Protein AF-A0A2T2TXK8-F1 (afdb_monomer)

Radius of gyration: 14.18 Å; Cα contacts (8 Å, |Δi|>4): 165; chains: 1; bounding box: 40×30×41 Å

Solvent-accessible surface area (backbone atoms only — not comparable to full-atom values): 5708 Å² total; per-residue (Å²): 132,82,80,75,72,73,76,70,71,47,48,62,65,60,55,46,44,70,73,54,42,97,24,61,72,48,47,31,39,24,46,44,39,46,76,80,53,42,79,46,101,43,43,25,38,39,37,29,29,39,63,93,73,39,70,64,71,62,49,44,57,49,47,57,55,45,42,37,75,56,49,69,69,48,74,45,63,46,73,42,35,64,82,48,54,82,67,41,58,68,48,84,90,59,48,44,79,114

Mean predicted aligned error: 8.33 Å

pLDDT: mean 76.16, std 10.95, range [40.97, 87.44]

Structure (mmCIF, N/CA/C/O backbone):
data_AF-A0A2T2TXK8-F1
#
_entry.id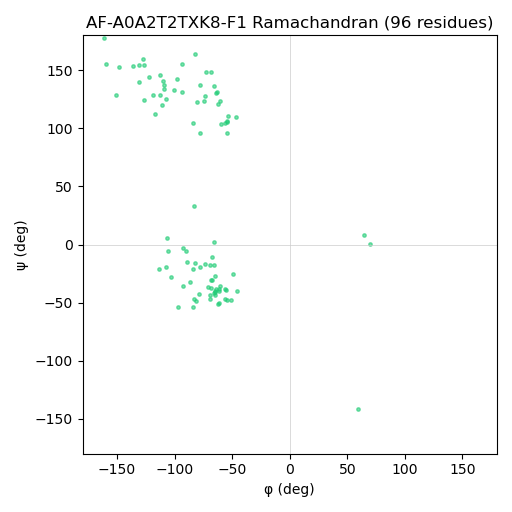   AF-A0A2T2TXK8-F1
#
loop_
_atom_site.group_PDB
_atom_site.id
_atom_site.type_symbol
_atom_site.label_atom_id
_atom_site.label_alt_id
_atom_site.label_comp_id
_atom_site.label_asym_id
_atom_site.label_entity_id
_atom_site.label_seq_id
_atom_site.pdbx_PDB_ins_code
_atom_site.Cartn_x
_atom_site.Cartn_y
_atom_site.Cartn_z
_atom_site.occupancy
_atom_site.B_iso_or_equiv
_atom_site.auth_seq_id
_atom_site.auth_comp_id
_atom_site.auth_asym_id
_atom_site.auth_atom_id
_atom_site.pdbx_PDB_model_num
ATOM 1 N N . MET A 1 1 ? -29.706 4.633 27.599 1.00 40.97 1 MET A N 1
ATOM 2 C CA . MET A 1 1 ? -28.764 3.685 26.966 1.00 40.97 1 MET A CA 1
ATOM 3 C C . MET A 1 1 ? -27.862 4.500 26.052 1.00 40.97 1 MET A C 1
ATOM 5 O O . MET A 1 1 ? -28.417 5.191 25.204 1.00 40.97 1 MET A O 1
ATOM 9 N N . PRO A 1 2 ? -26.536 4.552 26.262 1.00 43.84 2 PRO A N 1
ATOM 10 C CA . PRO A 1 2 ? -25.667 5.278 25.351 1.00 43.84 2 PRO A CA 1
ATOM 11 C C . PRO A 1 2 ? -25.547 4.452 24.072 1.00 43.84 2 PRO A C 1
ATOM 13 O O . PRO A 1 2 ? -25.272 3.256 24.122 1.00 43.84 2 PRO A O 1
ATOM 16 N N . VAL A 1 3 ? -25.808 5.083 22.933 1.00 45.69 3 VAL A N 1
ATOM 17 C CA . VAL A 1 3 ? -25.469 4.533 21.625 1.00 45.69 3 VAL A CA 1
ATOM 18 C C . VAL A 1 3 ? -23.961 4.323 21.605 1.00 45.69 3 VAL A C 1
ATOM 20 O O . VAL A 1 3 ? -23.188 5.278 21.532 1.00 45.69 3 VAL A O 1
ATOM 23 N N . THR A 1 4 ? -23.531 3.073 21.748 1.00 45.47 4 THR A N 1
ATOM 24 C CA . THR A 1 4 ? -22.167 2.664 21.447 1.00 45.47 4 THR A CA 1
ATOM 25 C C . THR A 1 4 ? -21.956 3.080 20.003 1.00 45.47 4 THR A C 1
ATOM 27 O O . THR A 1 4 ? -2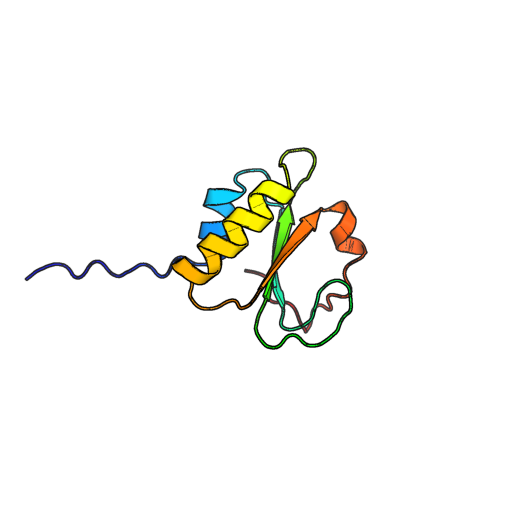2.541 2.492 19.095 1.00 45.47 4 THR A O 1
ATOM 30 N N . LYS A 1 5 ? -21.212 4.171 19.788 1.00 46.53 5 LYS A N 1
ATOM 31 C CA . LYS A 1 5 ? -20.717 4.517 18.463 1.00 46.53 5 LYS A CA 1
ATOM 32 C C . LYS A 1 5 ? -19.975 3.26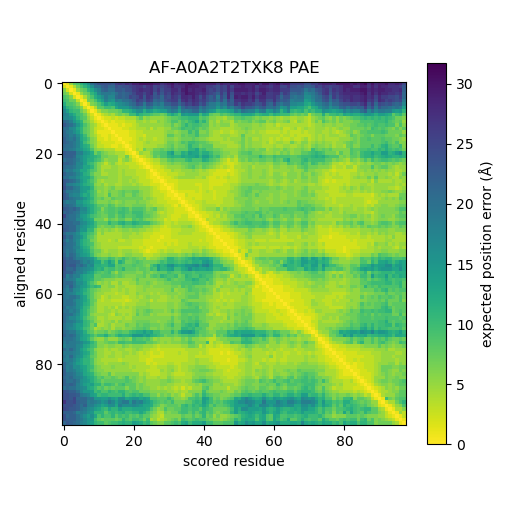7 18.023 1.00 46.53 5 LYS A C 1
ATOM 34 O O . LYS A 1 5 ? -18.931 2.967 18.597 1.00 46.53 5 LYS A O 1
ATOM 39 N N . GLN A 1 6 ? -20.556 2.495 17.103 1.00 46.22 6 GLN A N 1
ATOM 40 C CA . GLN A 1 6 ? -19.790 1.537 16.327 1.00 46.22 6 GLN A CA 1
ATOM 41 C C . GLN A 1 6 ? -18.571 2.332 15.879 1.00 46.22 6 GLN A C 1
ATOM 43 O O . GLN A 1 6 ? -18.715 3.302 15.132 1.00 46.22 6 GLN A O 1
ATOM 48 N N . GLN A 1 7 ? -17.399 2.008 16.429 1.00 51.59 7 GLN A N 1
ATOM 49 C CA . GLN A 1 7 ? -16.149 2.328 15.771 1.00 51.59 7 GLN A CA 1
ATOM 50 C C . GLN A 1 7 ? -16.326 1.689 14.403 1.00 51.59 7 GLN A C 1
ATOM 52 O O . GLN A 1 7 ? -16.218 0.473 14.268 1.00 51.59 7 GLN A O 1
ATOM 57 N N . ARG A 1 8 ? -16.758 2.484 13.418 1.00 54.75 8 ARG A N 1
ATOM 58 C CA . ARG A 1 8 ? -16.640 2.104 12.022 1.00 54.75 8 ARG A CA 1
ATOM 59 C C . ARG A 1 8 ? -15.158 1.813 11.892 1.00 54.75 8 ARG A C 1
ATOM 61 O O . ARG A 1 8 ? -14.366 2.743 12.021 1.00 54.75 8 ARG A O 1
ATOM 68 N N . GLN A 1 9 ? -14.792 0.536 11.802 1.00 58.66 9 GLN A N 1
ATOM 69 C CA . GLN A 1 9 ? -13.438 0.174 11.422 1.00 58.66 9 GLN A CA 1
ATOM 70 C C . GLN A 1 9 ? -13.210 0.910 10.111 1.00 58.66 9 GLN A C 1
ATOM 72 O O . GLN A 1 9 ? -13.923 0.662 9.138 1.00 58.66 9 GLN A O 1
ATOM 77 N N . ALA A 1 10 ? -12.333 1.912 10.143 1.00 64.12 10 ALA A N 1
ATOM 78 C CA . ALA A 1 10 ? -11.950 2.594 8.929 1.00 64.12 10 ALA A CA 1
ATOM 79 C C . ALA A 1 10 ? -11.334 1.516 8.047 1.00 64.12 10 ALA A C 1
ATOM 81 O O . ALA A 1 10 ? -10.439 0.792 8.491 1.00 64.12 10 ALA A O 1
ATOM 82 N N . THR A 1 11 ? -11.877 1.340 6.850 1.00 73.50 11 THR A N 1
ATOM 83 C CA . THR A 1 11 ? -11.232 0.479 5.875 1.00 73.50 11 THR A CA 1
ATOM 84 C C . THR A 1 11 ? -9.995 1.212 5.364 1.00 73.50 11 THR A C 1
ATOM 86 O O . THR A 1 11 ? -9.986 2.445 5.306 1.00 73.50 11 THR A O 1
ATOM 89 N N . PRO A 1 12 ? -8.935 0.484 5.000 1.00 74.31 12 PRO A N 1
ATOM 90 C CA . PRO A 1 12 ? -7.696 1.091 4.518 1.00 74.31 12 PRO A CA 1
ATOM 91 C C . PRO A 1 12 ? -7.947 2.005 3.330 1.00 74.31 12 PRO A C 1
ATOM 93 O O . PRO A 1 12 ? -7.395 3.094 3.293 1.00 74.31 12 PRO A O 1
ATOM 96 N N . ILE A 1 13 ? -8.847 1.598 2.429 1.00 79.31 13 ILE A N 1
ATOM 97 C CA . ILE A 1 13 ? -9.249 2.398 1.273 1.00 79.31 13 ILE A CA 1
ATOM 98 C C . ILE A 1 13 ? -9.776 3.772 1.674 1.00 79.31 13 ILE A C 1
ATOM 100 O O . ILE A 1 13 ? -9.268 4.762 1.175 1.00 79.31 13 ILE A O 1
ATOM 104 N N . SER A 1 14 ? -10.666 3.864 2.665 1.00 78.38 14 SER A N 1
ATOM 105 C CA . SER A 1 14 ? -11.189 5.163 3.095 1.00 78.38 14 SER A CA 1
ATOM 106 C C . SER A 1 14 ? -10.136 6.041 3.764 1.00 78.38 14 SER A C 1
ATOM 108 O O . SER A 1 14 ? -10.228 7.257 3.673 1.00 78.38 14 SER A O 1
ATOM 110 N N . VAL A 1 15 ? -9.139 5.455 4.438 1.00 79.12 15 VAL A N 1
ATOM 111 C CA . VAL A 1 15 ? -8.006 6.227 4.977 1.00 79.12 15 VAL A CA 1
ATOM 112 C C . VAL A 1 15 ? -7.133 6.736 3.836 1.00 79.12 15 VAL A C 1
ATOM 114 O O . VAL A 1 15 ? -6.739 7.892 3.835 1.00 79.12 15 VAL A O 1
ATOM 117 N N . VAL A 1 16 ? -6.861 5.899 2.839 1.00 79.25 16 VAL A N 1
ATOM 118 C CA . VAL A 1 16 ? -6.074 6.306 1.675 1.00 79.25 16 VAL A CA 1
ATOM 119 C C . VAL A 1 16 ? -6.802 7.377 0.862 1.00 79.25 16 VAL A C 1
ATOM 121 O O . VAL A 1 16 ? -6.182 8.362 0.494 1.00 79.25 16 VAL A O 1
ATOM 124 N N . GLU A 1 17 ? -8.103 7.252 0.623 1.00 81.50 17 GLU A N 1
ATOM 125 C CA . GLU A 1 17 ? -8.892 8.281 -0.065 1.00 81.50 17 GLU A CA 1
ATOM 126 C C . GLU A 1 17 ? -8.906 9.615 0.699 1.00 81.50 17 GLU A C 1
ATOM 128 O O . GLU A 1 17 ? -8.780 10.668 0.084 1.00 81.50 17 GLU A O 1
ATOM 133 N N . ASP A 1 18 ? -9.016 9.585 2.032 1.00 81.25 18 ASP A N 1
ATOM 134 C CA . ASP A 1 18 ? -9.007 10.784 2.889 1.00 81.25 18 ASP A CA 1
ATOM 135 C C . ASP A 1 18 ? -7.664 11.528 2.817 1.00 81.25 18 ASP A C 1
ATOM 137 O O . ASP A 1 18 ? -7.635 12.757 2.776 1.00 81.25 18 ASP A O 1
ATOM 141 N N . VAL A 1 19 ? -6.553 10.785 2.756 1.00 80.62 19 VAL A N 1
ATOM 142 C CA . VAL A 1 19 ? -5.209 11.371 2.710 1.00 80.62 19 VAL A CA 1
ATOM 143 C C . VAL A 1 19 ? -4.829 11.753 1.272 1.00 80.62 19 VAL A C 1
ATOM 145 O O . VAL A 1 19 ? -4.474 12.898 1.021 1.00 80.62 19 VAL A O 1
ATOM 148 N N . VAL A 1 20 ? -4.911 10.828 0.310 1.00 75.50 20 VAL A N 1
ATOM 149 C CA . VAL A 1 20 ? -4.406 11.000 -1.068 1.00 75.50 20 VAL A CA 1
ATOM 150 C C . VAL A 1 20 ? -5.403 11.726 -1.989 1.00 75.50 20 VAL A C 1
ATOM 152 O O . VAL A 1 20 ? -5.005 12.309 -3.001 1.00 75.50 20 VAL A O 1
ATOM 155 N N . GLY A 1 21 ? -6.693 11.734 -1.642 1.00 76.56 21 GLY A N 1
ATOM 156 C CA . GLY A 1 21 ? -7.744 12.429 -2.387 1.00 76.56 21 GLY A CA 1
ATOM 157 C C . GLY A 1 21 ? -7.882 11.965 -3.841 1.00 76.56 21 GLY A C 1
ATOM 158 O O . GLY A 1 21 ? -7.717 10.788 -4.160 1.00 76.56 21 GLY A O 1
ATOM 159 N N . ASP A 1 22 ? -8.143 12.917 -4.745 1.00 77.00 22 ASP A N 1
ATOM 160 C CA . ASP A 1 22 ? -8.316 12.702 -6.195 1.00 77.00 22 ASP A CA 1
ATOM 161 C C . ASP A 1 22 ? -7.049 12.215 -6.939 1.00 77.00 22 ASP A C 1
ATOM 163 O O . ASP A 1 22 ? -7.060 12.095 -8.169 1.00 77.00 22 ASP A O 1
ATOM 167 N N . GLY A 1 23 ? -5.939 11.995 -6.226 1.00 77.12 23 GLY A N 1
ATOM 168 C CA . GLY A 1 23 ? -4.700 11.420 -6.758 1.00 77.12 23 GLY A CA 1
ATOM 169 C C . GLY A 1 23 ? -4.601 9.902 -6.604 1.00 77.12 23 GLY A C 1
ATOM 170 O O . GLY A 1 23 ? -3.614 9.313 -7.041 1.00 77.12 23 GLY A O 1
ATOM 171 N N . LEU A 1 24 ? -5.582 9.254 -5.969 1.00 82.62 24 LEU A N 1
ATOM 172 C CA . LEU A 1 24 ? -5.598 7.806 -5.805 1.00 82.62 24 LEU A CA 1
ATOM 173 C C . LEU A 1 24 ? -5.963 7.098 -7.117 1.00 82.62 24 LEU A C 1
ATOM 175 O O . LEU A 1 24 ? -7.043 7.311 -7.662 1.00 82.62 24 LEU A O 1
ATOM 179 N N . VAL A 1 25 ? -5.091 6.199 -7.578 1.00 83.88 25 VAL A N 1
ATOM 180 C CA . VAL A 1 25 ? -5.335 5.375 -8.770 1.00 83.88 25 VAL A CA 1
ATOM 181 C C . VAL A 1 25 ? -5.865 4.005 -8.369 1.00 83.88 25 VAL A C 1
ATOM 183 O O . VAL A 1 25 ? -6.901 3.567 -8.867 1.00 83.88 25 VAL A O 1
ATOM 186 N N . THR A 1 26 ? -5.163 3.290 -7.484 1.00 84.12 26 THR A N 1
ATOM 187 C CA . THR A 1 26 ? -5.573 1.941 -7.052 1.00 84.12 26 THR A CA 1
ATOM 188 C C . TH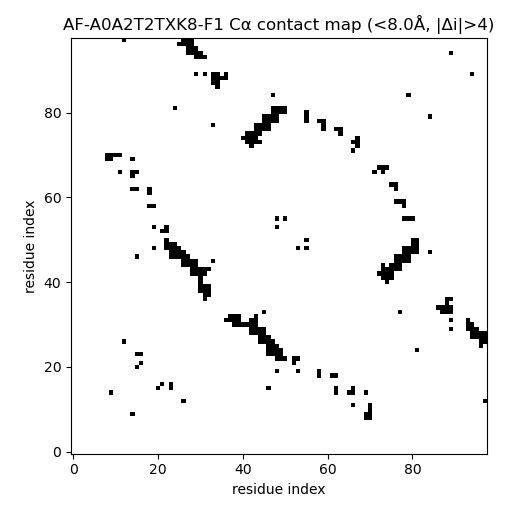R A 1 26 ? -4.935 1.547 -5.721 1.00 84.12 26 THR A C 1
ATOM 190 O O . THR A 1 26 ? -3.863 2.038 -5.375 1.00 84.12 26 THR A O 1
ATOM 193 N N . ILE A 1 27 ? -5.566 0.636 -4.978 1.00 83.44 27 ILE A N 1
ATOM 194 C CA . ILE A 1 27 ? -5.038 0.072 -3.731 1.00 83.44 27 ILE A CA 1
ATOM 195 C C . ILE A 1 27 ? -5.141 -1.446 -3.770 1.00 83.44 27 ILE A C 1
ATOM 197 O O . ILE A 1 27 ? -6.158 -2.005 -4.172 1.00 83.44 27 ILE A O 1
ATOM 201 N N . TYR A 1 28 ? -4.108 -2.110 -3.267 1.00 83.62 28 TYR A N 1
ATOM 202 C CA . TYR A 1 28 ? -4.062 -3.557 -3.136 1.00 83.62 28 TYR A CA 1
ATOM 203 C C . TYR A 1 28 ? -3.502 -3.952 -1.775 1.00 83.62 28 TYR A C 1
ATOM 205 O O . TYR A 1 28 ? -2.683 -3.247 -1.186 1.00 83.62 28 TYR A O 1
ATOM 213 N N . VAL A 1 29 ? -3.884 -5.128 -1.295 1.00 84.06 29 VAL A N 1
ATOM 214 C CA . VAL A 1 29 ? -3.209 -5.803 -0.181 1.00 84.06 29 VAL A CA 1
ATOM 215 C C . VAL A 1 29 ? -2.301 -6.882 -0.736 1.00 84.06 29 VAL A C 1
ATOM 217 O O . VAL A 1 29 ? -2.746 -7.688 -1.545 1.00 84.06 29 VAL A O 1
ATOM 220 N N . THR A 1 30 ? -1.062 -6.941 -0.259 1.00 85.56 30 THR A N 1
ATOM 221 C CA . THR A 1 30 ? -0.093 -7.991 -0.592 1.00 85.56 30 THR A CA 1
ATOM 222 C C . THR A 1 30 ? 0.546 -8.555 0.673 1.00 85.56 30 THR A C 1
ATOM 224 O O . THR A 1 30 ? 0.654 -7.877 1.688 1.00 85.56 30 THR A O 1
ATOM 22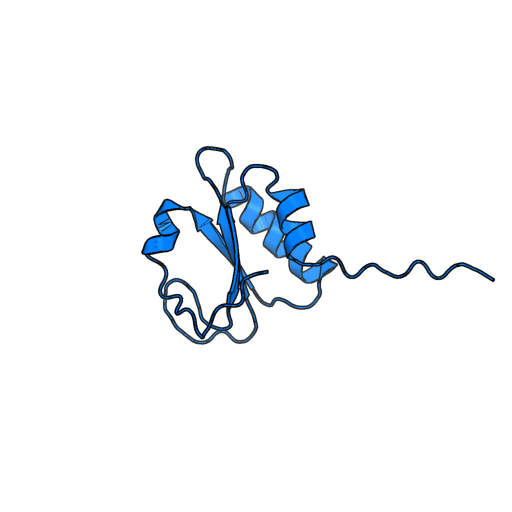7 N N . THR A 1 31 ? 1.019 -9.797 0.624 1.00 84.38 31 THR A N 1
ATOM 228 C CA . THR A 1 31 ? 1.906 -10.378 1.659 1.00 84.38 31 THR A CA 1
ATOM 229 C C . THR A 1 31 ? 3.352 -10.513 1.174 1.00 84.38 31 THR A C 1
ATOM 231 O O . THR A 1 31 ? 4.211 -11.073 1.859 1.00 84.38 31 THR A O 1
ATOM 234 N N . ARG A 1 32 ? 3.632 -10.001 -0.029 1.00 85.12 32 ARG A N 1
ATOM 235 C CA . ARG A 1 32 ? 4.952 -9.975 -0.656 1.00 85.12 32 ARG A CA 1
ATOM 236 C C . ARG A 1 3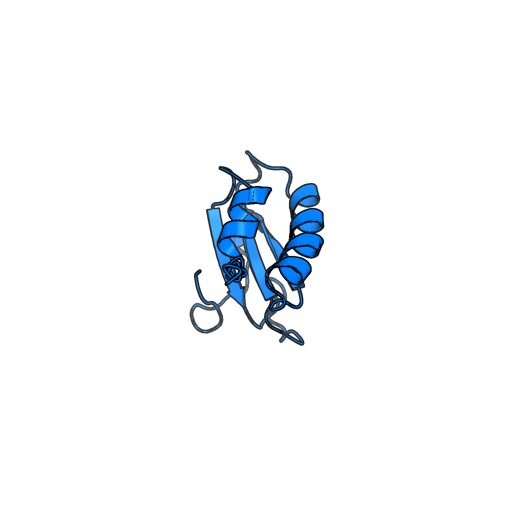2 ? 5.361 -8.553 -0.979 1.00 85.12 32 ARG A C 1
ATOM 238 O O . ARG A 1 32 ? 4.549 -7.746 -1.422 1.00 85.12 32 ARG A O 1
ATOM 245 N N . HIS A 1 33 ? 6.645 -8.280 -0.830 1.00 85.00 33 HIS A N 1
ATOM 246 C CA . HIS A 1 33 ? 7.233 -7.001 -1.145 1.00 85.00 33 HIS A CA 1
ATOM 247 C C . HIS A 1 33 ? 7.057 -6.707 -2.648 1.00 85.00 33 HIS A C 1
ATOM 249 O O . HIS A 1 33 ? 7.583 -7.452 -3.476 1.00 85.00 33 HIS A O 1
ATOM 255 N N . PRO A 1 34 ? 6.391 -5.606 -3.025 1.00 82.69 34 PRO A N 1
ATOM 256 C CA . PRO A 1 34 ? 6.037 -5.305 -4.416 1.00 82.69 34 PRO A CA 1
ATOM 257 C C . PRO A 1 34 ? 7.241 -5.178 -5.365 1.00 82.69 34 PRO A C 1
ATOM 259 O O . PRO A 1 34 ? 7.169 -5.643 -6.494 1.00 82.69 34 PRO A O 1
ATOM 262 N N . LEU A 1 35 ? 8.377 -4.628 -4.917 1.00 82.44 35 LEU A N 1
ATOM 263 C CA . LEU A 1 35 ? 9.604 -4.582 -5.737 1.00 82.44 35 LEU A CA 1
ATOM 264 C C . LEU A 1 35 ? 10.433 -5.875 -5.729 1.00 82.44 35 LEU A C 1
ATOM 266 O O . LEU A 1 35 ? 10.856 -6.338 -6.779 1.00 82.44 35 LEU A O 1
ATOM 270 N N . SER A 1 36 ? 10.718 -6.438 -4.552 1.00 83.62 36 SER A N 1
ATOM 271 C CA . SER A 1 36 ? 11.654 -7.567 -4.436 1.00 83.62 36 SER A CA 1
ATOM 272 C C . SER A 1 36 ? 10.995 -8.943 -4.576 1.00 83.62 36 SER A C 1
ATOM 274 O O . SER A 1 36 ? 11.698 -9.936 -4.739 1.00 83.62 36 SER A O 1
ATOM 276 N N . GLY A 1 37 ? 9.665 -9.032 -4.479 1.00 81.94 37 GLY A N 1
ATOM 277 C CA . GLY A 1 37 ? 8.907 -10.288 -4.482 1.00 81.94 37 GLY A CA 1
ATOM 278 C C . GLY A 1 37 ? 9.082 -11.146 -3.219 1.00 81.94 37 GLY A C 1
ATOM 279 O O . GLY A 1 37 ? 8.497 -12.230 -3.127 1.00 81.94 37 GLY A O 1
ATOM 280 N N . ASN A 1 38 ? 9.875 -10.677 -2.251 1.00 84.88 38 ASN A N 1
ATOM 281 C CA . ASN A 1 38 ? 10.141 -11.372 -0.994 1.00 84.88 38 ASN A CA 1
ATOM 282 C C . ASN A 1 38 ? 8.893 -11.419 -0.113 1.00 84.88 38 ASN A C 1
ATOM 284 O O . ASN A 1 38 ? 8.090 -10.494 -0.128 1.00 84.88 38 ASN A O 1
ATOM 288 N N . HIS A 1 39 ? 8.741 -12.471 0.690 1.00 83.19 39 HIS A N 1
ATOM 289 C CA . HIS A 1 39 ? 7.681 -12.504 1.696 1.00 83.19 39 HIS A CA 1
ATOM 290 C C . HIS A 1 39 ? 7.920 -11.445 2.772 1.00 83.19 39 HIS A C 1
ATOM 292 O O . HIS A 1 39 ? 9.047 -11.267 3.232 1.00 83.19 39 HIS A O 1
ATOM 298 N N . LEU A 1 40 ? 6.846 -10.757 3.147 1.00 83.38 40 LEU A N 1
ATOM 299 C CA . LEU A 1 40 ? 6.822 -9.816 4.257 1.00 83.38 40 LEU A CA 1
ATOM 300 C C . LEU A 1 40 ? 6.361 -10.535 5.528 1.00 83.38 40 LEU A C 1
ATOM 302 O O . LEU A 1 40 ? 5.626 -11.522 5.457 1.00 83.38 40 LEU A O 1
ATOM 306 N N . ASP A 1 41 ? 6.749 -10.009 6.688 1.00 81.69 41 ASP A N 1
ATOM 307 C CA . ASP A 1 41 ? 6.330 -10.530 7.998 1.00 81.69 41 ASP A CA 1
ATOM 308 C C . ASP A 1 41 ? 4.825 -10.340 8.277 1.00 81.69 41 ASP A C 1
ATOM 310 O O . ASP A 1 41 ? 4.277 -10.914 9.219 1.00 81.69 41 ASP A O 1
ATOM 314 N N . GLY A 1 42 ? 4.126 -9.562 7.447 1.00 81.50 42 GLY A N 1
ATOM 315 C CA . GLY A 1 42 ? 2.692 -9.340 7.552 1.00 81.50 42 GLY A CA 1
ATOM 316 C C . GLY A 1 42 ? 2.071 -8.795 6.265 1.00 81.50 42 GLY A C 1
ATOM 317 O O . GLY A 1 42 ? 2.774 -8.559 5.279 1.00 81.50 42 GLY A O 1
ATOM 318 N N . PRO A 1 43 ? 0.742 -8.597 6.255 1.00 82.44 43 PRO A N 1
ATOM 319 C CA . PRO A 1 43 ? 0.064 -7.954 5.142 1.00 82.44 43 PRO A CA 1
ATOM 320 C C . PRO A 1 43 ? 0.539 -6.505 5.021 1.00 82.44 43 PRO A C 1
ATOM 322 O O . PRO A 1 43 ? 0.548 -5.742 5.992 1.00 82.44 43 PRO A O 1
ATOM 325 N N . ALA A 1 44 ? 0.912 -6.132 3.809 1.00 85.69 44 ALA A N 1
ATOM 326 C CA . ALA A 1 44 ? 1.262 -4.782 3.437 1.00 85.69 44 ALA A CA 1
ATOM 327 C C . ALA A 1 44 ? 0.236 -4.214 2.469 1.00 85.69 44 ALA A C 1
ATOM 329 O O . ALA A 1 44 ? -0.345 -4.923 1.643 1.00 85.69 44 ALA A O 1
ATOM 330 N N . LEU A 1 45 ? 0.015 -2.915 2.590 1.00 85.75 45 LEU A N 1
ATOM 331 C CA . LEU A 1 45 ? -0.838 -2.181 1.680 1.00 85.75 45 LEU A CA 1
ATOM 332 C C . LEU A 1 45 ? 0.023 -1.589 0.571 1.00 85.75 45 LEU A C 1
ATOM 334 O O . LEU A 1 45 ? 1.039 -0.962 0.849 1.00 85.75 45 LEU A O 1
ATOM 338 N N . VAL A 1 46 ? -0.385 -1.772 -0.675 1.00 86.94 46 VAL A N 1
ATOM 339 C CA . VAL A 1 46 ? 0.233 -1.139 -1.835 1.00 86.94 46 VAL A CA 1
ATOM 340 C C . VAL A 1 46 ? -0.747 -0.127 -2.386 1.00 86.94 46 VAL A C 1
ATOM 342 O O . VAL A 1 46 ? -1.856 -0.480 -2.770 1.00 86.94 46 VAL A O 1
ATOM 345 N N . VAL A 1 47 ? -0.336 1.129 -2.423 1.00 87.31 47 VAL A N 1
ATOM 346 C CA . VAL A 1 47 ? -1.130 2.245 -2.922 1.00 87.31 47 VAL A CA 1
ATOM 347 C C . VAL A 1 47 ? -0.472 2.759 -4.190 1.00 87.31 47 VAL A C 1
ATOM 349 O O . VAL A 1 47 ? 0.725 3.026 -4.203 1.00 87.31 47 VAL A O 1
ATOM 352 N N . ILE A 1 48 ? -1.248 2.896 -5.255 1.00 87.44 48 ILE A N 1
ATOM 353 C CA . ILE A 1 48 ? -0.814 3.495 -6.510 1.00 87.44 48 ILE A CA 1
ATOM 354 C C . ILE A 1 48 ? -1.471 4.858 -6.642 1.00 87.44 48 ILE A C 1
ATOM 356 O O . ILE A 1 48 ? -2.694 4.980 -6.537 1.00 87.44 48 ILE A O 1
ATOM 360 N N . VAL A 1 49 ? -0.642 5.875 -6.845 1.00 86.94 49 VAL A N 1
ATOM 361 C CA . VAL A 1 49 ? -1.044 7.280 -6.905 1.00 86.94 49 VAL A CA 1
ATOM 362 C C . VAL A 1 49 ? -0.553 7.930 -8.192 1.00 86.94 49 VAL A C 1
ATOM 364 O O . VAL A 1 49 ? 0.445 7.513 -8.780 1.00 86.94 49 VAL A O 1
ATOM 367 N N . ASP A 1 50 ? -1.246 8.975 -8.618 1.00 83.75 50 ASP A N 1
ATOM 368 C CA . ASP A 1 50 ? -0.834 9.817 -9.735 1.00 83.75 50 ASP A CA 1
ATOM 369 C C . ASP A 1 50 ? 0.153 10.887 -9.230 1.00 83.75 50 ASP A C 1
ATOM 371 O O . ASP A 1 50 ? -0.229 11.872 -8.593 1.00 83.75 50 ASP A O 1
ATOM 375 N N . GLU A 1 51 ? 1.445 10.704 -9.513 1.00 74.31 51 GLU A N 1
ATOM 376 C CA . GLU A 1 51 ? 2.509 11.632 -9.096 1.00 74.31 51 GLU A CA 1
ATOM 377 C C . GLU A 1 51 ? 2.411 13.017 -9.752 1.00 74.31 51 GLU A C 1
ATOM 379 O O . GLU A 1 51 ? 2.986 13.981 -9.244 1.00 74.31 51 GLU A O 1
ATOM 384 N N . HIS A 1 52 ? 1.664 13.165 -10.851 1.00 73.00 52 HIS A N 1
ATOM 385 C CA . HIS A 1 52 ? 1.416 14.473 -11.455 1.00 73.00 52 HIS A CA 1
ATOM 386 C C . HIS A 1 52 ? 0.429 15.312 -10.642 1.00 73.00 52 HIS A C 1
ATOM 388 O O . HIS A 1 52 ? 0.358 16.530 -10.832 1.00 73.00 52 HIS A O 1
ATOM 394 N N . ARG A 1 53 ? -0.327 14.686 -9.736 1.00 66.50 53 ARG A N 1
ATOM 395 C CA . ARG A 1 53 ? -1.327 15.345 -8.888 1.00 66.50 53 ARG A CA 1
ATOM 396 C C . ARG A 1 53 ? -0.901 15.468 -7.425 1.00 66.50 53 ARG A C 1
ATOM 398 O O . ARG A 1 53 ? -1.447 16.312 -6.718 1.00 66.50 53 ARG A O 1
ATOM 405 N N . THR A 1 54 ? 0.076 14.671 -6.987 1.00 69.12 54 THR A N 1
ATOM 406 C CA . THR A 1 54 ? 0.209 14.283 -5.576 1.00 69.12 54 THR A CA 1
ATOM 407 C C . THR A 1 54 ? 1.681 14.019 -5.198 1.00 69.12 54 THR A C 1
ATOM 409 O O . THR A 1 54 ? 2.375 13.244 -5.850 1.00 69.12 54 THR A O 1
ATOM 412 N N . ASP A 1 55 ? 2.179 14.634 -4.110 1.00 78.31 55 ASP A N 1
ATOM 413 C CA . ASP A 1 55 ? 3.540 14.407 -3.579 1.00 78.31 55 ASP A CA 1
ATOM 414 C C . ASP A 1 55 ? 3.657 13.094 -2.785 1.00 78.31 55 ASP A C 1
ATOM 416 O O . ASP A 1 55 ? 3.376 13.033 -1.585 1.00 78.31 55 ASP A O 1
ATOM 420 N N . ARG A 1 56 ? 4.117 12.029 -3.451 1.00 75.19 56 ARG A N 1
ATOM 421 C CA . ARG A 1 56 ? 4.239 10.664 -2.902 1.00 75.19 56 ARG A CA 1
ATOM 422 C C . ARG A 1 56 ? 4.863 10.597 -1.505 1.00 75.19 56 ARG A C 1
ATOM 424 O O . ARG A 1 56 ? 4.425 9.801 -0.676 1.00 75.19 56 ARG A O 1
ATOM 431 N N . ARG A 1 57 ? 5.894 11.397 -1.221 1.00 76.44 57 ARG A N 1
ATOM 432 C CA . ARG A 1 57 ? 6.669 11.271 0.022 1.00 76.44 57 ARG A CA 1
ATOM 433 C C . ARG A 1 57 ? 5.880 11.734 1.243 1.00 76.44 57 ARG A C 1
ATOM 435 O O . ARG A 1 57 ? 6.017 11.109 2.297 1.00 76.44 57 ARG A O 1
ATOM 442 N N . SER A 1 58 ? 5.064 12.779 1.103 1.00 80.00 58 SER A N 1
ATOM 443 C CA . SER A 1 58 ? 4.154 13.210 2.172 1.00 80.00 58 SER A CA 1
ATOM 444 C C . SER A 1 58 ? 3.165 12.094 2.505 1.00 80.00 58 SER A C 1
ATOM 446 O O . SER A 1 58 ? 3.089 11.649 3.651 1.00 80.00 58 SER A O 1
ATOM 448 N N . TYR A 1 59 ? 2.520 11.534 1.478 1.00 79.12 59 TYR A N 1
ATOM 449 C CA . TYR A 1 59 ? 1.500 10.501 1.651 1.00 79.12 59 TYR A CA 1
ATOM 450 C C . TYR A 1 59 ? 2.040 9.203 2.229 1.00 79.12 59 TYR A C 1
ATOM 452 O O . TYR A 1 59 ? 1.400 8.632 3.102 1.00 79.12 59 TYR A O 1
ATOM 460 N N . VAL A 1 60 ? 3.227 8.741 1.821 1.00 81.44 60 VAL A N 1
ATOM 461 C CA . VAL A 1 60 ? 3.845 7.547 2.429 1.00 81.44 60 VAL A CA 1
ATOM 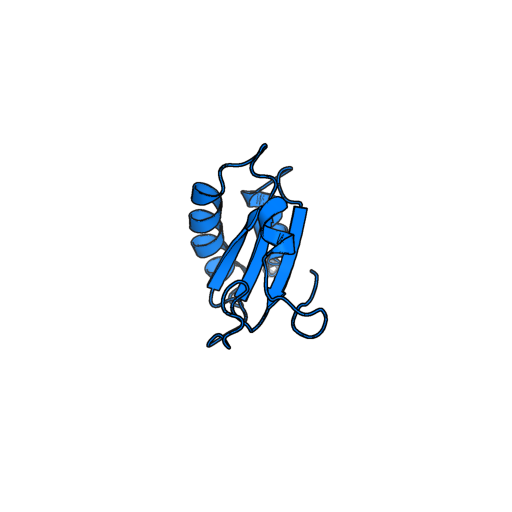462 C C . VAL A 1 60 ? 3.940 7.715 3.943 1.00 81.44 60 VAL A C 1
ATOM 464 O O . VAL A 1 60 ? 3.552 6.817 4.689 1.00 81.44 60 VAL A O 1
ATOM 467 N N . SER A 1 61 ? 4.436 8.865 4.406 1.00 82.69 61 SER A N 1
ATOM 468 C CA . SER A 1 61 ? 4.607 9.119 5.835 1.00 82.69 61 SER A CA 1
ATOM 469 C C . SER A 1 61 ? 3.266 9.186 6.568 1.00 82.69 61 SER A C 1
ATOM 471 O O . SER A 1 61 ? 3.146 8.637 7.662 1.00 82.69 61 SER A O 1
ATOM 473 N N . GLU A 1 62 ? 2.266 9.841 5.979 1.00 83.69 62 GLU A N 1
ATOM 474 C CA . GLU A 1 62 ? 0.932 9.979 6.573 1.00 83.69 62 GLU A CA 1
ATOM 475 C C . GLU A 1 62 ? 0.180 8.648 6.600 1.00 83.69 62 GLU A C 1
ATOM 477 O O . GLU A 1 62 ? -0.308 8.246 7.652 1.00 83.69 62 GLU A O 1
ATOM 482 N N . LEU A 1 63 ? 0.173 7.897 5.498 1.00 82.38 63 LEU A N 1
ATOM 483 C CA . LEU A 1 63 ? -0.477 6.590 5.407 1.00 82.38 63 LEU A CA 1
ATOM 484 C C . LEU A 1 63 ? 0.182 5.560 6.327 1.00 82.38 63 LEU A C 1
ATOM 486 O O . LEU A 1 63 ? -0.516 4.808 7.003 1.00 82.38 63 LEU A O 1
ATOM 490 N N . THR A 1 64 ? 1.514 5.547 6.416 1.00 80.62 64 THR A N 1
ATOM 491 C CA . THR A 1 64 ? 2.232 4.644 7.333 1.00 80.62 64 THR A CA 1
ATOM 492 C C . THR A 1 64 ? 1.928 4.969 8.798 1.00 80.62 64 THR A C 1
ATOM 494 O O . THR A 1 64 ? 1.961 4.081 9.646 1.00 80.62 64 THR A O 1
ATOM 497 N N . ALA A 1 65 ? 1.586 6.222 9.113 1.00 83.31 65 ALA A N 1
ATOM 498 C CA . ALA A 1 65 ? 1.151 6.611 10.448 1.00 83.31 65 ALA A CA 1
ATOM 499 C C . ALA A 1 65 ? -0.342 6.322 10.684 1.00 83.31 65 ALA A C 1
ATOM 501 O O . ALA A 1 65 ? -0.698 5.779 11.730 1.00 83.31 65 ALA A O 1
ATOM 502 N N . GLU A 1 66 ? -1.225 6.677 9.751 1.00 81.44 66 GLU A N 1
ATOM 503 C CA . GLU A 1 66 ? -2.676 6.587 9.925 1.00 81.44 66 GLU A CA 1
ATOM 504 C C . GLU A 1 66 ? -3.224 5.177 9.735 1.00 81.44 66 GLU A C 1
ATOM 506 O O . GLU A 1 66 ? -4.071 4.753 10.521 1.00 81.44 66 GLU A O 1
ATOM 511 N N . ILE A 1 67 ? -2.762 4.428 8.732 1.00 78.56 67 ILE A N 1
ATOM 512 C CA . ILE A 1 67 ? -3.343 3.123 8.398 1.00 78.56 67 ILE A CA 1
ATOM 513 C C . ILE A 1 67 ? -3.189 2.139 9.558 1.00 78.56 67 ILE A C 1
ATOM 515 O O . ILE A 1 67 ? -4.215 1.606 9.987 1.00 78.56 67 ILE A O 1
ATOM 519 N N . PRO A 1 68 ? -2.002 1.919 10.153 1.00 75.56 68 PRO A N 1
ATOM 520 C CA . PRO A 1 68 ? -1.885 1.040 11.314 1.00 75.56 68 PRO A CA 1
ATOM 521 C C . PRO A 1 68 ? -2.701 1.538 12.512 1.00 75.56 68 PRO A C 1
ATOM 523 O O . PRO A 1 68 ? -3.339 0.736 13.189 1.00 75.56 68 PRO A O 1
ATOM 526 N N . GLN A 1 69 ? -2.755 2.855 12.747 1.00 76.75 69 GLN A N 1
ATOM 527 C CA . GLN A 1 69 ? -3.518 3.433 13.861 1.00 76.75 69 GLN A CA 1
ATOM 528 C C . GLN A 1 69 ? -5.037 3.286 13.696 1.00 76.75 69 GLN A C 1
ATOM 530 O O . GLN A 1 69 ? -5.745 3.075 14.681 1.00 76.75 69 GLN A O 1
ATOM 535 N N . ARG A 1 70 ? -5.552 3.406 12.468 1.00 77.31 70 ARG A N 1
ATOM 536 C CA . ARG A 1 70 ? -6.992 3.392 12.169 1.00 77.31 70 ARG A CA 1
ATOM 537 C C . ARG A 1 70 ? -7.535 2.007 11.834 1.00 77.31 70 ARG A C 1
ATOM 539 O O . ARG A 1 70 ? -8.675 1.707 12.185 1.00 77.31 70 ARG A O 1
ATOM 546 N N . THR A 1 71 ? -6.745 1.179 11.155 1.00 72.50 71 THR A N 1
ATOM 547 C CA . THR A 1 71 ? -7.170 -0.143 10.661 1.00 72.50 71 THR A CA 1
ATOM 548 C C . THR A 1 71 ? -6.628 -1.285 11.520 1.00 72.50 71 THR A C 1
ATOM 550 O O . THR A 1 71 ? -7.258 -2.337 11.594 1.00 72.50 71 THR A O 1
ATOM 553 N N . GLY A 1 72 ? -5.476 -1.097 12.179 1.00 67.50 72 GLY A N 1
ATOM 554 C CA . GLY A 1 72 ? -4.826 -2.102 13.029 1.00 67.50 72 GLY A CA 1
ATOM 555 C C . GLY A 1 72 ? -4.350 -3.366 12.305 1.00 67.50 72 GLY A C 1
ATOM 556 O O . GLY A 1 72 ? -3.978 -4.326 12.973 1.00 67.50 72 GLY A O 1
ATOM 557 N N . ALA A 1 73 ? -4.398 -3.397 10.969 1.00 70.44 73 ALA A N 1
ATOM 558 C CA . ALA A 1 73 ? -4.296 -4.638 10.201 1.00 70.44 73 ALA A CA 1
ATOM 559 C C . ALA A 1 73 ? -3.031 -4.759 9.341 1.00 70.44 73 ALA A C 1
ATOM 561 O O . ALA A 1 73 ? -2.666 -5.878 8.998 1.00 70.44 73 ALA A O 1
ATOM 562 N N . TYR A 1 74 ? -2.362 -3.651 9.006 1.00 75.44 74 TYR A N 1
ATOM 563 C CA . TYR A 1 74 ? -1.239 -3.644 8.062 1.00 75.44 74 TYR A CA 1
ATOM 564 C C . TYR A 1 74 ? 0.082 -3.398 8.764 1.00 75.44 74 TYR A C 1
ATOM 566 O O . TYR A 1 74 ? 0.185 -2.522 9.624 1.00 75.44 74 TYR A O 1
ATOM 574 N N . HIS A 1 75 ? 1.085 -4.169 8.361 1.00 73.88 75 HIS A N 1
ATOM 575 C CA . HIS A 1 7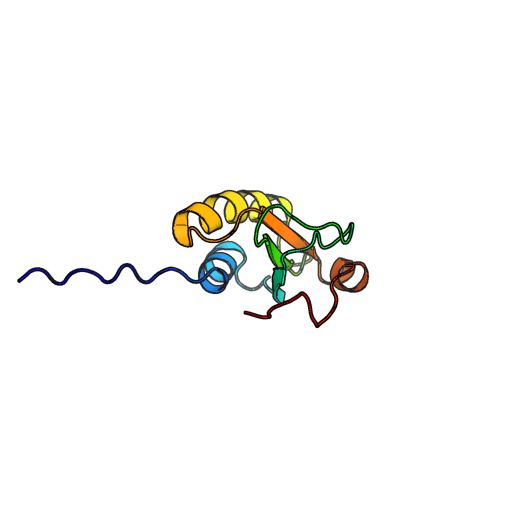5 ? 2.427 -4.084 8.915 1.00 73.88 75 HIS A CA 1
ATOM 576 C C . HIS A 1 75 ? 3.274 -3.024 8.205 1.00 73.88 75 HIS A C 1
ATOM 578 O O . HIS A 1 75 ? 4.126 -2.399 8.833 1.00 73.88 75 HIS A O 1
ATOM 584 N N . GLU A 1 76 ? 3.029 -2.818 6.908 1.00 79.31 76 GLU A N 1
ATOM 585 C CA . GLU A 1 76 ? 3.784 -1.886 6.075 1.00 79.31 76 GLU A CA 1
ATOM 586 C C . GLU A 1 76 ? 2.892 -1.288 4.978 1.00 79.31 76 GLU A C 1
ATOM 588 O O . GLU A 1 76 ? 1.902 -1.899 4.563 1.00 79.31 76 GLU A O 1
ATOM 593 N N . VAL A 1 77 ? 3.224 -0.079 4.524 1.00 84.50 77 VAL A N 1
ATOM 594 C CA . VAL A 1 77 ? 2.523 0.607 3.434 1.00 84.50 77 VAL A CA 1
ATOM 595 C C . VAL A 1 77 ? 3.549 1.009 2.385 1.00 84.50 77 VAL A C 1
ATOM 597 O O . VAL A 1 77 ? 4.514 1.709 2.680 1.00 84.50 77 VAL A O 1
ATOM 600 N N . PHE A 1 78 ? 3.321 0.583 1.151 1.00 86.25 78 PHE A N 1
ATOM 601 C CA . PHE A 1 78 ? 4.108 0.963 -0.006 1.00 86.25 78 PHE A CA 1
ATOM 602 C C . PHE A 1 78 ? 3.284 1.872 -0.898 1.00 86.25 78 PHE A C 1
ATOM 604 O O . PHE A 1 78 ? 2.131 1.568 -1.194 1.00 86.25 78 PHE A O 1
ATOM 611 N N . VAL A 1 79 ? 3.883 2.966 -1.354 1.00 85.75 79 VAL A N 1
ATOM 612 C CA . VAL A 1 79 ? 3.245 3.872 -2.307 1.00 85.75 79 VAL A CA 1
ATOM 613 C C . VAL A 1 79 ? 4.082 3.905 -3.573 1.00 85.75 79 VAL A C 1
ATOM 615 O O . VAL A 1 79 ? 5.292 4.129 -3.509 1.00 85.75 79 VAL A O 1
ATOM 618 N N . TYR A 1 80 ? 3.425 3.693 -4.703 1.00 87.19 80 TYR A N 1
ATOM 619 C CA . TYR A 1 80 ? 4.015 3.699 -6.033 1.00 87.19 80 TYR A CA 1
ATOM 620 C C . TYR A 1 80 ? 3.256 4.640 -6.949 1.00 87.19 80 TYR A C 1
ATOM 622 O O . TYR A 1 80 ? 2.100 4.978 -6.696 1.00 87.19 80 TYR A O 1
ATOM 630 N N . SER A 1 81 ? 3.911 5.051 -8.020 1.00 85.69 81 SER A N 1
ATOM 631 C CA . SER A 1 81 ? 3.262 5.760 -9.107 1.00 85.69 81 SER A CA 1
ATOM 632 C C . SER A 1 81 ? 2.570 4.817 -10.077 1.00 85.69 81 SER A C 1
ATOM 634 O O . SER A 1 81 ? 2.844 3.613 -10.110 1.00 85.69 81 SER A O 1
ATOM 636 N N . GLU A 1 82 ? 1.680 5.369 -10.897 1.00 84.94 82 GLU A N 1
ATOM 637 C CA . GLU A 1 82 ? 1.119 4.633 -12.030 1.00 84.94 82 GLU A CA 1
ATOM 638 C C . GLU A 1 82 ? 2.225 4.102 -12.960 1.00 84.94 82 GLU A C 1
ATOM 640 O O . GLU A 1 82 ? 2.155 2.955 -13.384 1.00 84.94 82 GLU A O 1
ATOM 645 N N . GLU A 1 83 ? 3.295 4.871 -13.190 1.00 84.19 83 GLU A N 1
ATOM 646 C CA . GLU A 1 83 ? 4.436 4.447 -14.018 1.00 84.19 83 GLU A CA 1
ATOM 647 C C . GLU A 1 83 ? 5.251 3.311 -13.375 1.00 84.19 83 GLU A C 1
ATOM 649 O O . GLU A 1 83 ? 5.844 2.471 -14.056 1.00 84.19 83 GLU A O 1
ATOM 654 N N . GLU A 1 84 ? 5.299 3.263 -12.044 1.00 85.12 84 GLU A N 1
ATOM 655 C CA . GLU A 1 84 ? 5.961 2.194 -11.300 1.00 85.12 84 GLU A CA 1
ATOM 656 C C . GLU A 1 84 ? 5.121 0.915 -11.246 1.00 85.12 84 GLU A C 1
ATOM 658 O O . GLU A 1 84 ? 5.695 -0.151 -11.017 1.00 85.12 84 GLU A O 1
ATOM 663 N N . ARG A 1 85 ? 3.804 0.988 -11.495 1.00 80.69 85 ARG A N 1
ATOM 664 C CA . ARG A 1 85 ? 2.876 -0.156 -11.462 1.00 80.69 85 ARG A CA 1
ATOM 665 C C . ARG A 1 85 ? 3.378 -1.329 -12.293 1.00 80.69 85 ARG A C 1
ATOM 667 O O . ARG A 1 85 ? 3.392 -2.457 -11.806 1.00 80.69 85 ARG A O 1
ATOM 674 N N . ASP A 1 86 ? 3.810 -1.056 -13.520 1.00 79.00 86 ASP A N 1
ATOM 675 C CA . ASP A 1 86 ? 4.297 -2.072 -14.458 1.00 79.00 86 ASP A CA 1
ATOM 676 C C . ASP A 1 86 ? 5.641 -2.690 -14.034 1.00 79.00 86 ASP A C 1
ATOM 678 O O . ASP A 1 86 ? 6.004 -3.772 -14.495 1.00 79.00 86 ASP A O 1
ATOM 682 N N . ASN A 1 87 ? 6.377 -2.037 -13.129 1.00 82.94 87 ASN A N 1
ATOM 683 C CA . ASN A 1 87 ? 7.640 -2.533 -12.580 1.00 82.94 87 ASN A CA 1
ATOM 684 C C . ASN A 1 87 ? 7.458 -3.373 -11.305 1.00 82.94 87 ASN A C 1
ATOM 686 O O . ASN A 1 87 ? 8.437 -3.915 -10.782 1.00 82.94 87 ASN A O 1
ATOM 690 N N . LEU A 1 88 ? 6.238 -3.481 -10.771 1.00 80.94 88 LEU A N 1
ATOM 691 C CA . LEU A 1 88 ? 5.982 -4.250 -9.559 1.00 80.94 88 LEU A CA 1
ATOM 692 C C . LEU A 1 88 ? 5.933 -5.749 -9.878 1.00 80.94 88 LEU A C 1
ATOM 694 O O . LEU A 1 88 ? 5.282 -6.199 -10.815 1.00 80.94 88 LEU A O 1
ATOM 698 N N . THR A 1 89 ? 6.560 -6.558 -9.028 1.00 79.69 89 THR A N 1
ATOM 699 C CA . THR A 1 89 ? 6.537 -8.030 -9.107 1.00 79.69 89 THR A CA 1
ATOM 700 C C . THR A 1 89 ? 5.274 -8.602 -8.443 1.00 79.69 89 THR A C 1
ATOM 702 O O . THR A 1 89 ? 5.297 -9.670 -7.827 1.00 79.69 89 THR A O 1
ATOM 705 N N . LEU A 1 90 ? 4.160 -7.871 -8.516 1.00 70.62 90 LEU A N 1
ATOM 706 C CA . LEU A 1 90 ? 2.877 -8.290 -7.964 1.00 70.62 90 LEU A CA 1
ATOM 707 C C . LEU A 1 90 ? 2.217 -9.260 -8.945 1.00 70.62 90 LEU A C 1
ATOM 709 O O . LEU A 1 90 ? 2.017 -8.940 -10.112 1.00 70.62 90 LEU A O 1
ATOM 713 N N . ARG A 1 91 ? 1.902 -10.469 -8.483 1.00 67.94 91 ARG A N 1
ATOM 714 C CA . ARG A 1 91 ? 1.132 -11.445 -9.262 1.00 67.94 91 ARG A CA 1
ATOM 715 C C . ARG A 1 91 ? -0.329 -11.376 -8.842 1.00 67.94 91 ARG A C 1
ATOM 717 O O . ARG A 1 91 ? -0.588 -11.297 -7.646 1.00 67.94 91 ARG A O 1
ATOM 724 N N . ASP A 1 92 ? -1.256 -11.516 -9.790 1.00 63.78 92 ASP A N 1
ATOM 725 C CA . ASP A 1 92 ? -2.714 -11.516 -9.556 1.00 63.78 92 ASP A CA 1
ATOM 726 C C . ASP A 1 92 ? -3.190 -12.454 -8.430 1.00 63.78 92 ASP A C 1
ATOM 728 O O . ASP A 1 92 ? -4.230 -12.223 -7.831 1.00 63.78 92 ASP A O 1
ATOM 732 N N . GLY A 1 93 ? -2.441 -13.517 -8.117 1.00 61.12 93 GLY A N 1
ATOM 733 C CA . GLY A 1 93 ? -2.783 -14.438 -7.026 1.00 61.12 93 GLY A CA 1
ATOM 734 C C . GLY A 1 93 ? -2.355 -13.985 -5.624 1.00 61.12 93 GLY A C 1
ATOM 735 O O . GLY A 1 93 ? -2.832 -14.549 -4.643 1.00 61.12 93 GLY A O 1
ATOM 736 N N . ASP A 1 94 ? -1.450 -13.010 -5.519 1.00 64.25 94 ASP A N 1
ATOM 737 C CA . ASP A 1 94 ? -0.882 -12.518 -4.255 1.00 64.25 94 ASP A CA 1
ATOM 738 C C . ASP A 1 94 ? -1.446 -11.141 -3.852 1.00 64.25 94 ASP A C 1
ATOM 740 O O . ASP A 1 94 ? -1.142 -10.658 -2.757 1.00 64.25 94 ASP A O 1
ATOM 744 N N . ILE A 1 95 ? -2.258 -10.520 -4.718 1.00 70.25 95 ILE A N 1
ATOM 745 C CA . ILE A 1 95 ? -2.896 -9.223 -4.487 1.00 70.25 95 ILE A CA 1
ATOM 746 C C . ILE A 1 95 ? -4.404 -9.360 -4.298 1.00 70.25 95 ILE A C 1
ATOM 748 O O . ILE A 1 95 ? -5.073 -10.123 -4.989 1.00 70.25 95 ILE A O 1
ATOM 752 N N . VAL A 1 96 ? -4.947 -8.582 -3.367 1.00 69.88 96 VAL A N 1
ATOM 753 C CA . VAL A 1 96 ? -6.392 -8.380 -3.223 1.00 69.88 96 VAL A CA 1
ATOM 754 C C . VAL A 1 96 ? -6.671 -6.906 -3.481 1.00 69.88 96 VAL A C 1
ATOM 756 O O . VAL A 1 96 ? -6.233 -6.069 -2.690 1.00 69.88 96 VAL A O 1
ATOM 759 N N . GLU A 1 97 ? -7.352 -6.594 -4.588 1.00 64.69 97 GLU A N 1
ATOM 760 C CA . GLU A 1 97 ? -7.915 -5.255 -4.814 1.00 64.69 97 GLU A CA 1
ATOM 761 C C . GLU A 1 97 ? -8.963 -4.965 -3.734 1.00 64.69 97 GLU A C 1
ATOM 763 O O . GLU A 1 97 ? -9.804 -5.819 -3.431 1.00 64.69 97 GLU A O 1
ATOM 768 N N . ILE A 1 98 ? -8.858 -3.781 -3.124 1.00 64.31 98 ILE A N 1
ATOM 769 C CA . ILE A 1 98 ? -9.828 -3.269 -2.145 1.00 64.31 98 ILE A CA 1
ATOM 770 C C . ILE A 1 98 ? -10.799 -2.332 -2.852 1.00 64.31 98 ILE A C 1
ATOM 772 O O . ILE A 1 98 ? -10.313 -1.473 -3.616 1.00 64.31 98 ILE A O 1
#

Nearest PDB structures (foldseek):
  6m6u-assembly1_F  TM=5.715E-01  e=3.760E-02  Shewanella oneidensis MR-1
  5icr-assembly3_C  TM=5.659E-01  e=1.188E-01  Mycolicibacterium smegmatis MC2 155
  6e97-assembly2_B  TM=4.515E-01  e=2.674E-01  Thermobifida fusca YX
  6e8o-assembly1_A  TM=4.443E-01  e=4.916E-01  Thermobifida fusca YX
  8pml-assembly1_F  TM=3.906E-01  e=5.261E-01  Oryza sativa Japonica Grou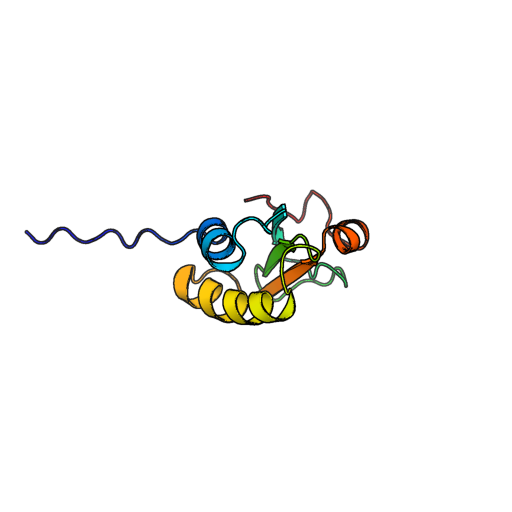p

Secondary structure (DSSP, 8-state):
-----------HHHHHHHHHGGGEEEEEEEEE-TTT-PEEEEEEEEEEE-TTTS-HHHHHHHHHHHHHHHHS--SEEEEEEHHHHTT----TTTEEE-

Sequence (98 aa):
MPVTKQQRQATPISVVEDVVGDGLVTIYVTTRHPLSGNHLDGPALVVIVDEHRTDRRSYVSELTAEIPQRTGAYHEVFVYSEEERDNLTLRDGDIVEI

Foldseek 3Di:
DDPPPPLPLQDLVNQLCVQQPPFWDFKKKFQADFQPRHGDPFIEIETEGAVVRGDQVVSLVSSQVCVCVRNVHHPHYHYHYPVCNVNTPDDPVGIDTD